Protein AF-A0AAV0V2X1-F1 (afdb_monomer_lite)

Foldseek 3Di:
DDDDDDPDDPPVPVVVVVVVLVVLLVQLVVVCPDPVNVVLVVLLVPFPDPVLSSVLSSLVSQLVPDPALVSLVVSLVVLVVVLVVVPDCVVGVSSNVSSVVSNVSSVVSSVVRVVD

Radius of gyration: 17.86 Å; chains: 1; bounding box: 63×34×51 Å

pLDDT: mean 88.3, std 16.23, range [37.47, 98.25]

Structure (mmCIF, N/CA/C/O backbone):
data_AF-A0AAV0V2X1-F1
#
_entry.id   AF-A0AAV0V2X1-F1
#
loop_
_atom_site.group_PDB
_atom_site.id
_atom_site.type_symbol
_atom_site.label_atom_id
_atom_site.label_alt_id
_atom_site.label_comp_id
_atom_site.label_asym_id
_atom_site.label_entity_id
_atom_site.label_seq_id
_atom_site.pdbx_PDB_ins_code
_atom_site.Cartn_x
_atom_site.Cartn_y
_atom_site.Cartn_z
_atom_site.occupancy
_atom_site.B_iso_or_equiv
_atom_site.auth_seq_id
_atom_site.auth_comp_id
_atom_site.auth_asym_id
_atom_site.auth_atom_id
_atom_site.pdbx_PDB_model_num
ATOM 1 N N . MET A 1 1 ? 45.960 18.390 33.162 1.00 42.28 1 MET A N 1
ATOM 2 C CA . MET A 1 1 ? 45.823 17.935 31.763 1.00 42.28 1 MET A CA 1
ATOM 3 C C . MET A 1 1 ? 44.358 17.595 31.558 1.00 42.28 1 MET A C 1
ATOM 5 O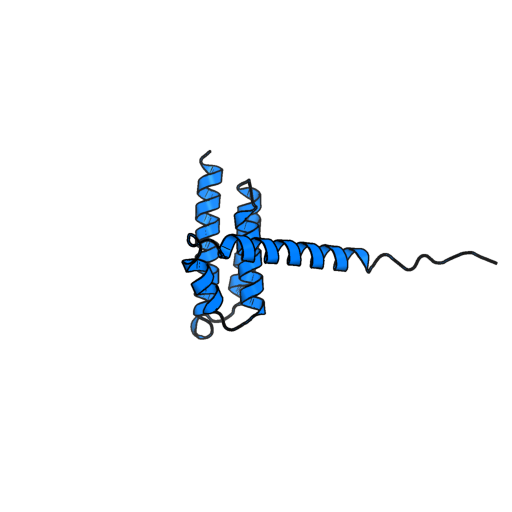 O . MET A 1 1 ? 43.817 16.851 32.364 1.00 42.28 1 MET A O 1
ATOM 9 N N . GLN A 1 2 ? 43.700 18.299 30.637 1.00 37.47 2 GLN A N 1
ATOM 10 C CA . GLN A 1 2 ? 42.242 18.359 30.506 1.00 37.47 2 GLN A CA 1
ATOM 11 C C . GLN A 1 2 ? 41.653 17.041 29.990 1.00 37.47 2 GLN A C 1
ATOM 13 O O . GLN A 1 2 ? 42.194 16.419 29.079 1.00 37.47 2 GLN A O 1
ATOM 18 N N . ASN A 1 3 ? 40.543 16.651 30.616 1.00 41.44 3 ASN A N 1
ATOM 19 C CA . ASN A 1 3 ? 39.725 15.494 30.292 1.00 41.44 3 ASN A CA 1
ATOM 20 C C . ASN A 1 3 ? 38.844 15.761 29.063 1.00 41.44 3 ASN A C 1
ATOM 22 O O . ASN A 1 3 ? 38.170 16.783 28.998 1.00 41.44 3 ASN A O 1
ATOM 26 N N . GLN A 1 4 ? 38.841 14.763 28.178 1.00 47.56 4 GLN A N 1
ATOM 27 C CA . GLN A 1 4 ? 37.723 14.240 27.383 1.00 47.56 4 GLN A CA 1
ATOM 28 C C . GLN A 1 4 ? 36.879 15.223 26.553 1.00 47.56 4 GLN A C 1
ATOM 30 O O . GLN A 1 4 ? 35.967 15.884 27.041 1.00 47.56 4 GLN A O 1
ATOM 35 N N . SER A 1 5 ? 37.101 15.175 25.239 1.00 53.03 5 SER A N 1
ATOM 36 C CA . SER A 1 5 ? 36.111 15.539 24.222 1.00 53.03 5 SER A CA 1
ATOM 37 C C . SER A 1 5 ? 34.972 14.507 24.194 1.00 53.03 5 SER A C 1
ATOM 39 O O . SER A 1 5 ? 35.273 13.315 24.097 1.00 53.03 5 SER A O 1
ATOM 41 N N . PRO A 1 6 ? 33.686 14.899 24.165 1.00 51.16 6 PRO A N 1
ATOM 42 C CA . PRO A 1 6 ? 32.622 14.010 23.732 1.00 51.16 6 PRO A CA 1
ATOM 43 C C . PRO A 1 6 ? 32.415 14.200 22.224 1.00 51.16 6 PRO A C 1
ATOM 45 O O . PRO A 1 6 ? 31.682 15.076 21.775 1.00 51.16 6 PRO A O 1
ATOM 48 N N . LEU A 1 7 ? 33.086 13.378 21.423 1.00 54.28 7 LEU A N 1
ATOM 49 C CA . LEU A 1 7 ? 32.638 13.070 20.066 1.00 54.28 7 LEU A CA 1
ATOM 50 C C . LEU A 1 7 ? 31.806 11.801 20.197 1.00 54.28 7 LEU A C 1
ATOM 52 O O . LEU A 1 7 ? 32.397 10.738 20.295 1.00 54.28 7 LEU A O 1
ATOM 56 N N . ASN A 1 8 ? 30.479 11.923 20.310 1.00 50.81 8 ASN A N 1
ATOM 57 C CA . ASN A 1 8 ? 29.518 10.876 19.936 1.00 50.81 8 ASN A CA 1
ATOM 58 C C . ASN A 1 8 ? 28.080 11.380 20.102 1.00 50.81 8 ASN A C 1
ATOM 60 O O . ASN A 1 8 ? 27.471 11.270 21.162 1.00 50.81 8 ASN A O 1
ATOM 64 N N . SER A 1 9 ? 27.513 11.937 19.032 1.00 47.53 9 SER A N 1
ATOM 65 C CA . SER A 1 9 ? 26.061 12.172 18.930 1.00 47.53 9 SER A CA 1
ATOM 66 C C . SER A 1 9 ? 25.546 12.034 17.492 1.00 47.53 9 SER A C 1
ATOM 68 O O . SER A 1 9 ? 24.581 12.687 17.118 1.00 47.53 9 SER A O 1
ATOM 70 N N . ARG A 1 10 ? 26.199 11.206 16.660 1.00 48.88 10 ARG A N 1
ATOM 71 C CA . ARG A 1 10 ? 25.782 10.978 15.261 1.00 48.88 10 ARG A CA 1
ATOM 72 C C . ARG A 1 10 ? 25.409 9.534 14.920 1.00 48.88 10 ARG A C 1
ATOM 74 O O . ARG A 1 10 ? 24.712 9.325 13.939 1.00 48.88 10 ARG A O 1
ATOM 81 N N . GLU A 1 11 ? 25.783 8.561 15.746 1.00 46.88 11 GLU A N 1
ATOM 82 C CA . GLU A 1 11 ? 25.463 7.140 15.514 1.00 46.88 11 GLU A CA 1
ATOM 83 C C . GLU A 1 11 ? 24.096 6.722 16.086 1.00 46.88 11 GLU A C 1
ATOM 85 O O . GLU A 1 11 ? 23.556 5.684 15.714 1.00 46.88 11 GLU A O 1
ATOM 90 N N . SER A 1 12 ? 23.491 7.538 16.958 1.00 51.03 12 SER A N 1
ATOM 91 C CA . SER A 1 12 ? 22.242 7.164 17.635 1.00 51.03 12 SER A CA 1
ATOM 92 C C . SER A 1 12 ? 20.984 7.331 16.773 1.00 51.03 12 SER A C 1
ATOM 94 O O . SER A 1 12 ? 20.040 6.575 16.980 1.00 51.03 12 SER A O 1
ATOM 96 N N . CYS A 1 13 ? 20.946 8.285 15.832 1.00 50.19 13 CYS A N 1
ATOM 97 C CA . CYS A 1 13 ? 19.758 8.501 14.989 1.00 50.19 13 CYS A CA 1
ATOM 98 C C . CYS A 1 13 ? 19.661 7.464 13.866 1.00 50.19 13 CYS A C 1
ATOM 100 O O . CYS A 1 13 ? 18.621 6.836 13.716 1.00 50.19 13 CYS A O 1
ATOM 102 N N . ALA A 1 14 ? 20.769 7.196 13.168 1.00 56.62 14 ALA A N 1
ATOM 103 C CA . ALA A 1 14 ? 20.801 6.207 12.087 1.00 56.62 14 ALA A CA 1
ATOM 104 C C . ALA A 1 14 ? 20.493 4.779 12.582 1.00 56.62 14 ALA A C 1
ATOM 106 O O . ALA A 1 14 ? 19.923 3.970 11.860 1.00 56.62 14 ALA A O 1
ATOM 107 N N . SER A 1 15 ? 20.849 4.458 13.831 1.00 63.69 15 SER A N 1
ATOM 108 C CA . SER A 1 15 ? 20.504 3.174 14.455 1.00 63.69 15 SER A CA 1
ATOM 109 C C . SER A 1 15 ? 19.005 3.055 14.769 1.00 63.69 15 SER A C 1
ATOM 111 O O . SER A 1 15 ? 18.425 1.980 14.624 1.00 63.69 15 SER A O 1
ATOM 113 N N . ALA A 1 16 ? 18.360 4.157 15.166 1.00 70.12 16 ALA A N 1
ATOM 114 C CA . ALA A 1 16 ? 16.935 4.177 15.486 1.00 70.12 16 ALA A CA 1
ATOM 115 C C . ALA A 1 16 ? 16.052 4.120 14.229 1.00 70.12 16 ALA A C 1
ATOM 117 O O . ALA A 1 16 ? 15.092 3.355 14.208 1.00 70.12 16 ALA A O 1
ATOM 118 N N . GLU A 1 17 ? 16.410 4.867 13.180 1.00 70.31 17 GLU A N 1
ATOM 119 C CA . GLU A 1 17 ? 15.704 4.864 11.888 1.00 70.31 17 GLU A CA 1
ATOM 120 C C . GLU A 1 17 ? 15.744 3.472 11.246 1.00 70.31 17 GLU A C 1
ATOM 122 O O . GLU A 1 17 ? 14.696 2.883 10.993 1.00 70.31 17 GLU A O 1
ATOM 127 N N . ASN A 1 18 ? 16.934 2.871 11.133 1.00 79.00 18 ASN A N 1
ATOM 128 C CA . ASN A 1 18 ? 17.085 1.512 10.599 1.00 79.00 18 ASN A CA 1
ATOM 129 C C . ASN A 1 18 ? 16.282 0.471 11.396 1.00 79.00 18 ASN A C 1
ATOM 131 O O . ASN A 1 18 ? 15.755 -0.486 10.831 1.00 79.00 18 ASN A O 1
ATOM 135 N N . ARG A 1 19 ? 16.179 0.639 12.720 1.00 84.81 19 ARG A N 1
ATOM 136 C CA . ARG A 1 19 ? 15.389 -0.264 13.562 1.00 84.81 19 ARG A CA 1
ATOM 137 C C . ARG A 1 19 ? 13.895 -0.135 13.282 1.00 84.81 19 ARG A C 1
ATOM 139 O O . ARG A 1 19 ? 13.213 -1.150 13.192 1.00 84.81 19 ARG A O 1
ATOM 146 N N . GLN A 1 20 ? 13.398 1.090 13.139 1.00 88.12 20 GLN A N 1
ATOM 147 C CA . GLN A 1 20 ? 11.993 1.340 12.838 1.00 88.12 20 GLN A CA 1
ATOM 148 C C . GLN A 1 20 ? 11.606 0.799 11.455 1.00 88.12 20 GLN A C 1
ATOM 150 O O . GLN A 1 20 ? 10.534 0.215 11.307 1.00 88.12 20 GLN A O 1
ATOM 155 N N . GLU A 1 21 ? 12.482 0.940 10.459 1.00 90.12 21 GLU A N 1
ATOM 156 C CA . GLU A 1 21 ? 12.277 0.364 9.126 1.00 90.12 21 GLU A CA 1
ATOM 157 C C . GLU A 1 21 ? 12.176 -1.165 9.174 1.00 90.12 21 GLU A C 1
ATOM 159 O O . GLU A 1 21 ? 11.228 -1.737 8.636 1.00 90.12 21 GLU A O 1
ATOM 164 N N . LEU A 1 22 ? 13.097 -1.826 9.884 1.00 92.50 22 LEU A N 1
ATOM 165 C CA . LEU A 1 22 ? 13.063 -3.276 10.108 1.00 92.50 22 LEU A CA 1
ATOM 166 C C . LEU A 1 22 ? 11.758 -3.725 10.776 1.00 92.50 22 LEU A C 1
ATOM 168 O O . LEU A 1 22 ? 11.127 -4.670 10.314 1.00 92.50 22 LEU A O 1
ATOM 172 N N . GLU A 1 23 ? 11.303 -3.015 11.810 1.00 94.50 23 GLU A N 1
ATOM 173 C CA . GLU A 1 23 ? 10.043 -3.331 12.494 1.00 94.50 23 GLU A CA 1
ATOM 174 C C . GLU A 1 23 ? 8.810 -3.179 11.586 1.00 94.50 23 GLU A C 1
ATOM 176 O O . GLU A 1 23 ? 7.826 -3.907 11.748 1.00 94.50 23 GLU A O 1
ATOM 181 N N . LEU A 1 24 ? 8.831 -2.232 10.644 1.00 95.06 24 LEU A N 1
ATOM 182 C CA . LEU A 1 24 ? 7.761 -2.071 9.657 1.00 95.06 24 LEU A CA 1
ATOM 183 C C . LEU A 1 24 ? 7.786 -3.191 8.616 1.00 95.06 24 LEU A C 1
ATOM 185 O O . LEU A 1 24 ? 6.727 -3.713 8.273 1.00 95.06 24 LEU A O 1
ATOM 189 N N . LEU A 1 25 ? 8.970 -3.583 8.143 1.00 96.88 25 LEU A N 1
ATOM 190 C CA . LEU A 1 25 ? 9.122 -4.684 7.193 1.00 96.88 25 LEU A CA 1
ATOM 191 C C . LEU A 1 25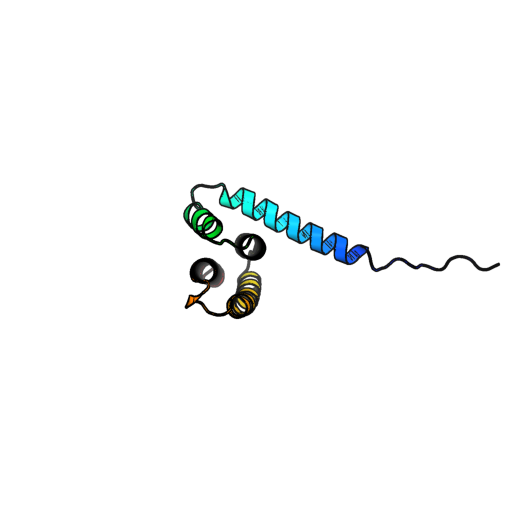 ? 8.703 -6.024 7.809 1.00 96.88 25 LEU A C 1
ATOM 193 O O . LEU A 1 25 ? 7.905 -6.736 7.204 1.00 96.88 25 LEU A O 1
ATOM 197 N N . ASP A 1 26 ? 9.144 -6.319 9.033 1.00 96.94 26 ASP A N 1
ATOM 198 C CA . ASP A 1 26 ? 8.765 -7.541 9.755 1.00 96.94 26 ASP A CA 1
ATOM 199 C C . ASP A 1 26 ? 7.248 -7.615 9.979 1.00 96.94 26 ASP A C 1
ATOM 201 O O . ASP A 1 26 ? 6.623 -8.672 9.827 1.00 96.94 26 ASP A O 1
ATOM 205 N N . LEU A 1 27 ? 6.624 -6.479 10.315 1.00 97.00 27 LEU A N 1
ATOM 206 C CA . LEU A 1 27 ? 5.174 -6.402 10.442 1.00 97.00 27 LEU A CA 1
ATOM 207 C C . LEU A 1 27 ? 4.480 -6.643 9.102 1.00 97.00 27 LEU A C 1
ATOM 209 O O . LEU A 1 27 ? 3.515 -7.407 9.054 1.00 97.00 27 LEU A O 1
ATOM 213 N N . ALA A 1 28 ? 4.945 -5.990 8.036 1.00 97.31 28 ALA A N 1
ATOM 214 C CA . ALA A 1 28 ? 4.383 -6.165 6.706 1.00 97.31 28 ALA A CA 1
ATOM 215 C C . ALA A 1 28 ? 4.441 -7.635 6.293 1.00 97.31 28 ALA A C 1
ATOM 217 O O . ALA A 1 28 ? 3.415 -8.187 5.915 1.00 97.31 28 ALA A O 1
ATOM 218 N N . ASP A 1 29 ? 5.593 -8.289 6.440 1.00 96.81 29 ASP A N 1
ATOM 219 C CA . ASP A 1 29 ? 5.772 -9.698 6.086 1.00 96.81 29 ASP A CA 1
ATOM 220 C C . ASP A 1 29 ? 4.863 -10.618 6.909 1.00 96.81 29 ASP A C 1
ATOM 222 O O . ASP A 1 29 ? 4.243 -11.533 6.364 1.00 96.81 29 ASP A O 1
ATOM 226 N N . THR A 1 30 ? 4.709 -10.334 8.204 1.00 97.06 30 THR A N 1
ATOM 227 C CA . THR A 1 30 ? 3.808 -11.092 9.083 1.00 97.06 30 THR A CA 1
ATOM 228 C C . THR A 1 30 ? 2.351 -10.974 8.639 1.00 97.06 30 THR A C 1
ATOM 230 O O . THR A 1 30 ? 1.636 -11.973 8.582 1.00 97.06 30 THR A O 1
ATOM 233 N N . VAL A 1 31 ? 1.890 -9.760 8.329 1.00 96.44 31 VAL A N 1
ATOM 234 C CA . VAL A 1 31 ? 0.491 -9.515 7.957 1.00 96.44 31 VAL A CA 1
ATOM 235 C C . VAL A 1 31 ? 0.212 -9.992 6.528 1.00 96.44 31 VAL A C 1
ATOM 237 O O . VAL A 1 31 ? -0.812 -10.625 6.291 1.00 96.44 31 VAL A O 1
ATOM 240 N N . LEU A 1 32 ? 1.128 -9.757 5.584 1.00 96.12 32 LEU A N 1
ATOM 241 C CA . LEU A 1 32 ? 1.001 -10.177 4.183 1.00 96.12 32 LEU A CA 1
ATOM 242 C C . LEU A 1 32 ? 1.004 -11.704 4.005 1.00 96.12 32 LEU A C 1
ATOM 244 O O . LEU A 1 32 ? 0.553 -12.188 2.968 1.00 96.12 32 LEU A O 1
ATOM 248 N N . ALA A 1 33 ? 1.476 -12.462 5.001 1.00 94.56 33 ALA A N 1
ATOM 249 C CA . ALA A 1 33 ? 1.381 -13.920 5.017 1.00 94.56 33 ALA A CA 1
ATOM 250 C C . ALA A 1 33 ? -0.063 -14.437 5.193 1.00 94.56 33 ALA A C 1
ATOM 252 O O . ALA A 1 33 ? -0.337 -15.604 4.902 1.00 94.56 33 ALA A O 1
ATOM 253 N N . ASP A 1 34 ? -0.997 -13.599 5.656 1.00 95.38 34 ASP A N 1
ATOM 254 C CA . ASP A 1 34 ? -2.416 -13.946 5.733 1.00 95.38 34 ASP A CA 1
ATOM 255 C C . ASP A 1 34 ? -3.056 -13.947 4.329 1.00 95.38 34 ASP A C 1
ATOM 257 O O . ASP A 1 34 ? -2.854 -13.044 3.513 1.00 95.38 34 ASP A O 1
ATOM 261 N N . ASN A 1 35 ? -3.890 -14.955 4.051 1.00 91.75 35 ASN A N 1
ATOM 262 C CA . ASN A 1 35 ? -4.601 -15.104 2.778 1.00 91.75 35 ASN A CA 1
ATOM 263 C C . ASN A 1 35 ? -5.461 -13.886 2.400 1.00 91.75 35 ASN A C 1
ATOM 265 O O . ASN A 1 35 ? -5.674 -13.654 1.207 1.00 91.75 35 ASN A O 1
ATOM 269 N N . ASN A 1 36 ? -5.928 -13.103 3.375 1.00 94.12 36 ASN A N 1
ATOM 270 C CA . ASN A 1 36 ? -6.675 -11.865 3.144 1.00 94.12 36 ASN A CA 1
ATOM 271 C C . ASN A 1 36 ? -5.868 -10.832 2.338 1.00 94.12 36 ASN A C 1
ATOM 273 O O . ASN A 1 36 ? -6.444 -10.027 1.605 1.00 94.12 36 ASN A O 1
ATOM 277 N N . TRP A 1 37 ? -4.537 -10.897 2.413 1.00 96.00 37 TRP A N 1
ATOM 278 C CA . TRP A 1 37 ? -3.620 -9.976 1.742 1.00 96.00 37 TRP A CA 1
ATOM 279 C C . TRP A 1 37 ? -2.910 -10.590 0.538 1.00 96.00 37 TRP A C 1
ATOM 281 O O . TRP A 1 37 ? -2.034 -9.960 -0.055 1.00 96.00 37 TRP A O 1
ATOM 291 N N . ARG A 1 38 ? -3.323 -11.789 0.106 1.00 95.00 38 ARG A N 1
ATOM 292 C CA . ARG A 1 38 ? -2.716 -12.488 -1.035 1.00 95.00 38 ARG A CA 1
ATOM 293 C C . ARG A 1 38 ? -2.701 -11.648 -2.315 1.00 95.00 38 ARG A C 1
ATOM 295 O O . ARG A 1 38 ? -1.771 -11.759 -3.108 1.00 95.00 38 ARG A O 1
ATOM 302 N N . TRP A 1 39 ? -3.719 -10.816 -2.530 1.00 96.19 39 TRP A N 1
ATOM 303 C CA . TRP A 1 39 ? -3.780 -9.921 -3.687 1.00 96.19 39 TRP A CA 1
ATOM 304 C C . TRP A 1 39 ? -2.684 -8.844 -3.639 1.00 96.19 39 TRP A C 1
ATOM 306 O O . TRP A 1 39 ? -2.070 -8.560 -4.663 1.00 96.19 39 TRP A O 1
ATOM 316 N N . LEU A 1 40 ? -2.392 -8.289 -2.458 1.00 97.19 40 LEU A N 1
ATOM 317 C CA . LEU A 1 40 ? -1.358 -7.271 -2.276 1.00 97.19 40 LEU A CA 1
ATOM 318 C C . LEU A 1 40 ? 0.036 -7.896 -2.340 1.00 97.19 40 LEU A C 1
ATOM 320 O O . LEU A 1 40 ? 0.924 -7.345 -2.986 1.00 97.19 40 LEU A O 1
ATOM 324 N N . HIS A 1 41 ? 0.201 -9.085 -1.754 1.00 95.25 41 HIS A N 1
ATOM 325 C CA . HIS A 1 41 ? 1.415 -9.884 -1.912 1.00 95.25 41 HIS A CA 1
ATOM 326 C C . HIS A 1 41 ? 1.715 -10.144 -3.394 1.00 95.25 41 HIS A C 1
ATOM 328 O O . HIS A 1 41 ? 2.839 -9.950 -3.845 1.00 95.25 41 HIS A O 1
ATOM 334 N N . HIS A 1 42 ? 0.698 -10.506 -4.182 1.00 96.12 42 HIS A N 1
ATOM 335 C CA . HIS A 1 42 ? 0.869 -10.710 -5.617 1.00 96.12 42 HIS A CA 1
ATOM 336 C C . HIS A 1 42 ? 1.323 -9.437 -6.349 1.00 96.12 42 HIS A C 1
ATOM 338 O O . HIS A 1 42 ? 2.181 -9.522 -7.220 1.00 96.12 42 HIS A O 1
ATOM 344 N N . LEU A 1 43 ? 0.790 -8.260 -5.999 1.00 97.25 43 LEU A N 1
ATOM 345 C CA . LEU A 1 43 ? 1.239 -6.992 -6.591 1.00 97.25 43 LEU A CA 1
ATOM 346 C C . LEU A 1 43 ? 2.699 -6.680 -6.247 1.00 97.25 43 LEU A C 1
ATOM 348 O O . LEU A 1 43 ? 3.447 -6.251 -7.122 1.00 97.25 43 LEU A O 1
ATOM 352 N N . LEU A 1 44 ? 3.112 -6.933 -5.002 1.00 96.81 44 LEU A N 1
ATOM 353 C CA . LEU A 1 44 ? 4.504 -6.778 -4.575 1.00 96.81 44 LEU A CA 1
ATOM 354 C C . LEU A 1 44 ? 5.443 -7.702 -5.365 1.00 96.81 44 LEU A C 1
ATOM 356 O O . LEU A 1 44 ? 6.477 -7.240 -5.838 1.00 96.81 44 LEU A O 1
ATOM 360 N N . ASP A 1 45 ? 5.056 -8.960 -5.592 1.00 95.69 45 ASP A N 1
ATOM 361 C CA . ASP A 1 45 ? 5.858 -9.927 -6.359 1.00 95.69 45 ASP A CA 1
ATOM 362 C C . ASP A 1 45 ? 6.047 -9.533 -7.837 1.00 95.69 45 ASP A C 1
ATOM 364 O O . ASP A 1 45 ? 7.009 -9.956 -8.479 1.00 95.69 45 ASP A O 1
ATOM 368 N N . LEU A 1 46 ? 5.129 -8.741 -8.405 1.00 95.94 46 LEU A N 1
ATOM 369 C CA . LEU A 1 46 ? 5.202 -8.281 -9.798 1.00 95.94 46 LEU A CA 1
ATOM 370 C C . LEU A 1 46 ? 6.145 -7.085 -9.997 1.00 95.94 46 LEU A C 1
ATOM 372 O O . LEU A 1 46 ? 6.562 -6.807 -11.128 1.00 95.94 46 LEU A O 1
ATOM 376 N N . VAL A 1 47 ? 6.468 -6.361 -8.926 1.00 95.12 47 VAL A N 1
ATOM 377 C CA . VAL A 1 47 ? 7.426 -5.254 -8.962 1.00 95.12 47 VAL A CA 1
ATOM 378 C C . VAL A 1 47 ? 8.838 -5.824 -9.041 1.00 95.12 47 VAL A C 1
ATOM 380 O O . VAL A 1 47 ? 9.201 -6.678 -8.248 1.00 95.12 47 VAL A O 1
ATOM 383 N N . HIS A 1 48 ? 9.657 -5.359 -9.985 1.00 86.00 48 HIS A N 1
ATOM 384 C CA . HIS A 1 48 ? 11.016 -5.894 -10.165 1.00 86.00 48 HIS A CA 1
ATOM 385 C C . HIS A 1 48 ? 12.049 -5.242 -9.236 1.00 86.00 48 HIS A C 1
ATOM 387 O O . HIS A 1 48 ? 13.064 -5.855 -8.909 1.00 86.00 48 HIS A O 1
ATOM 393 N N . ASP A 1 49 ? 11.814 -3.994 -8.835 1.00 91.56 49 ASP A N 1
ATOM 394 C CA . ASP A 1 49 ? 12.731 -3.240 -7.988 1.00 91.56 49 ASP A CA 1
ATOM 395 C C . ASP A 1 49 ? 12.516 -3.555 -6.501 1.00 91.56 49 ASP A C 1
ATOM 397 O O . ASP A 1 49 ? 11.463 -3.260 -5.932 1.00 91.56 49 ASP A O 1
ATOM 401 N N . ILE A 1 50 ? 13.550 -4.106 -5.862 1.00 93.88 50 ILE A N 1
ATOM 402 C CA . ILE A 1 50 ? 13.536 -4.475 -4.440 1.00 93.88 50 ILE A CA 1
ATOM 403 C C . ILE A 1 50 ? 13.280 -3.248 -3.560 1.00 93.88 50 ILE A C 1
ATOM 405 O O . ILE A 1 50 ? 12.536 -3.349 -2.585 1.00 93.88 50 ILE A O 1
ATOM 409 N N . ALA A 1 51 ? 13.846 -2.087 -3.905 1.00 94.06 51 ALA A N 1
ATOM 410 C CA . ALA A 1 51 ? 13.643 -0.874 -3.116 1.00 94.06 51 ALA A CA 1
ATOM 411 C C . ALA A 1 51 ? 12.171 -0.436 -3.159 1.00 94.06 51 ALA A C 1
ATOM 413 O O . ALA A 1 51 ? 11.573 -0.141 -2.125 1.00 94.06 51 ALA A O 1
ATOM 414 N N . THR A 1 52 ? 11.550 -0.479 -4.340 1.00 95.06 52 THR A N 1
ATOM 415 C CA . THR A 1 52 ? 10.114 -0.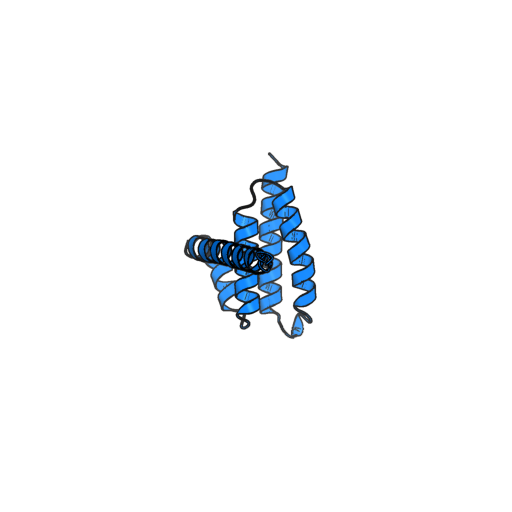222 -4.510 1.00 95.06 52 THR A CA 1
ATOM 416 C C . THR A 1 52 ? 9.260 -1.245 -3.749 1.00 95.06 52 THR A C 1
ATOM 418 O O . THR A 1 52 ? 8.302 -0.849 -3.085 1.00 95.06 52 THR A O 1
ATOM 421 N N . GLN A 1 53 ? 9.607 -2.538 -3.777 1.00 96.62 53 GLN A N 1
ATOM 422 C CA . GLN A 1 53 ? 8.896 -3.562 -2.996 1.00 96.62 53 GLN A CA 1
ATOM 423 C C . GLN A 1 53 ? 8.955 -3.277 -1.490 1.00 96.62 53 GLN A C 1
ATOM 425 O O . GLN A 1 53 ? 7.924 -3.288 -0.816 1.00 96.62 53 GLN A O 1
ATOM 430 N N . GLN A 1 54 ? 10.149 -3.004 -0.956 1.00 96.75 54 GLN A N 1
ATOM 431 C CA . GLN A 1 54 ? 10.343 -2.690 0.462 1.00 96.75 54 GLN A CA 1
ATOM 432 C C . GLN A 1 54 ? 9.567 -1.436 0.862 1.00 96.75 54 GLN A C 1
ATOM 434 O O . GLN A 1 54 ? 8.871 -1.438 1.875 1.00 96.75 54 GLN A O 1
ATOM 439 N N . ARG A 1 55 ? 9.597 -0.397 0.025 1.00 96.50 55 ARG A N 1
ATOM 440 C CA . ARG A 1 55 ? 8.854 0.837 0.279 1.00 96.50 55 ARG A CA 1
ATOM 441 C C . ARG A 1 55 ? 7.341 0.614 0.269 1.00 96.50 55 ARG A C 1
ATOM 443 O O . ARG A 1 55 ? 6.648 1.104 1.156 1.00 96.50 55 ARG A O 1
ATOM 450 N N . GLY A 1 56 ? 6.836 -0.207 -0.653 1.00 97.25 56 GLY A N 1
ATOM 451 C CA . GLY A 1 56 ? 5.437 -0.637 -0.662 1.00 97.25 56 GLY A CA 1
ATOM 452 C C . GLY A 1 56 ? 5.033 -1.391 0.611 1.00 97.25 56 GLY A C 1
ATOM 453 O O . GLY A 1 56 ? 3.981 -1.108 1.185 1.00 97.25 56 GLY A O 1
ATOM 454 N N . LYS A 1 57 ? 5.888 -2.300 1.102 1.00 98.12 57 LYS A N 1
ATOM 455 C CA . LYS A 1 57 ? 5.683 -3.002 2.383 1.00 98.12 57 LYS A CA 1
ATOM 456 C C . LYS A 1 57 ? 5.652 -2.041 3.570 1.00 98.12 57 LYS A C 1
ATOM 458 O O . LYS A 1 57 ? 4.776 -2.159 4.423 1.00 98.12 57 LYS A O 1
ATOM 463 N N . MET A 1 58 ? 6.562 -1.070 3.609 1.00 98.00 58 MET A N 1
ATOM 464 C CA . MET A 1 58 ? 6.590 -0.058 4.667 1.00 98.00 58 MET A CA 1
ATOM 465 C C . MET A 1 58 ? 5.314 0.785 4.671 1.00 98.00 58 MET A C 1
ATOM 467 O O . MET A 1 58 ? 4.702 0.938 5.725 1.00 98.00 58 MET A O 1
ATOM 471 N N . TYR A 1 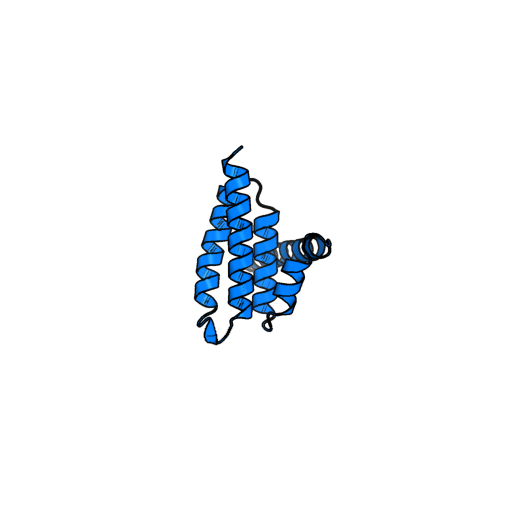59 ? 4.855 1.258 3.507 1.00 98.00 59 TYR A N 1
ATOM 472 C CA . TYR A 1 59 ? 3.590 1.992 3.417 1.00 98.00 59 TYR A CA 1
ATOM 473 C C . TYR A 1 59 ? 2.401 1.145 3.854 1.00 98.00 59 TYR A C 1
ATOM 475 O O . TYR A 1 59 ? 1.571 1.614 4.630 1.00 98.00 59 TYR A O 1
ATOM 483 N N . PHE A 1 60 ? 2.345 -0.121 3.439 1.00 98.25 60 PHE A N 1
ATOM 484 C CA . PHE A 1 60 ? 1.333 -1.046 3.933 1.00 98.25 60 PHE A CA 1
ATOM 485 C C . PHE A 1 60 ? 1.362 -1.176 5.463 1.00 98.25 60 PHE A C 1
ATOM 487 O O . PHE A 1 60 ? 0.316 -1.068 6.098 1.00 98.25 60 PHE A O 1
ATOM 494 N N . ALA A 1 61 ? 2.537 -1.353 6.071 1.00 98.00 61 ALA A N 1
ATOM 495 C CA . ALA A 1 61 ? 2.678 -1.452 7.522 1.00 98.00 61 ALA A CA 1
ATOM 496 C C . ALA A 1 61 ? 2.265 -0.163 8.249 1.00 98.00 61 ALA A C 1
ATOM 498 O O . ALA A 1 61 ? 1.586 -0.241 9.277 1.00 98.00 61 ALA A O 1
ATOM 499 N N . CYS A 1 62 ? 2.624 1.008 7.715 1.00 97.50 62 CYS A N 1
ATOM 500 C CA . CYS A 1 62 ? 2.180 2.303 8.232 1.00 97.50 62 CYS A CA 1
ATOM 501 C C . CYS A 1 62 ? 0.653 2.406 8.185 1.00 97.50 62 CYS A C 1
ATOM 503 O O . CYS A 1 62 ? 0.019 2.608 9.222 1.00 97.50 62 CYS A O 1
ATOM 505 N N . LEU A 1 63 ? 0.050 2.154 7.017 1.00 97.56 63 LEU A N 1
ATOM 506 C CA . LEU A 1 63 ? -1.401 2.142 6.852 1.00 97.56 63 LEU A CA 1
ATOM 507 C C . LEU A 1 63 ? -2.058 1.145 7.803 1.00 97.56 63 LEU A C 1
ATOM 509 O O . LEU A 1 63 ?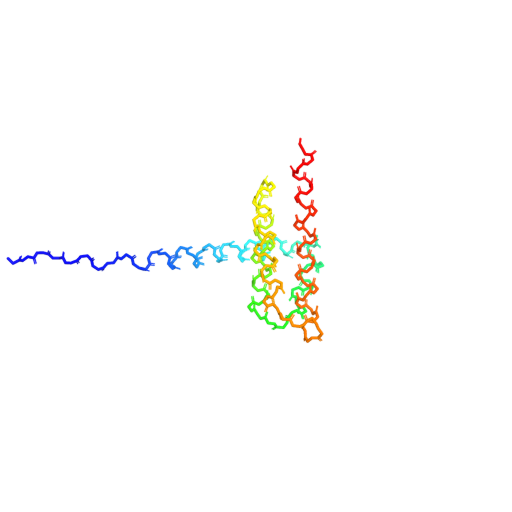 -3.041 1.492 8.443 1.00 97.56 63 LEU A O 1
ATOM 513 N N . PHE A 1 64 ? -1.519 -0.064 7.952 1.00 96.19 64 PHE A N 1
ATOM 514 C CA . PHE A 1 64 ? -2.058 -1.101 8.829 1.00 96.19 64 PHE A CA 1
ATOM 515 C C . PHE A 1 64 ? -2.013 -0.695 10.311 1.00 96.19 64 PHE A C 1
ATOM 517 O O . PHE A 1 64 ? -3.014 -0.856 11.011 1.00 96.19 64 PHE A O 1
ATOM 524 N N . LYS A 1 65 ? -0.902 -0.107 10.778 1.00 95.81 65 LYS A N 1
ATOM 525 C CA . LYS A 1 65 ? -0.714 0.320 12.177 1.00 95.81 65 LYS A CA 1
ATOM 526 C C . LYS A 1 65 ? -1.509 1.558 12.572 1.00 95.81 65 LYS A C 1
ATOM 528 O O . LYS A 1 65 ? -1.855 1.668 13.747 1.00 95.81 65 LYS A O 1
ATOM 533 N N . SER A 1 66 ? -1.770 2.478 11.644 1.00 96.31 66 SER A N 1
ATOM 534 C CA . SER A 1 66 ? -2.450 3.741 11.954 1.00 96.31 66 SER A CA 1
ATOM 535 C C . SER A 1 66 ? -3.811 3.505 12.616 1.00 96.31 66 SER A C 1
ATOM 537 O O . SER A 1 66 ? -4.607 2.695 12.137 1.00 96.31 66 SER A O 1
ATOM 539 N N . GLN A 1 67 ? -4.070 4.195 13.727 1.00 94.94 67 GLN A N 1
ATOM 540 C CA . GLN A 1 67 ? -5.305 4.055 14.518 1.00 94.94 67 GLN A CA 1
ATOM 541 C C . GLN A 1 67 ? -6.255 5.245 14.363 1.00 94.94 67 GLN A C 1
ATOM 543 O O . GLN A 1 67 ? -7.398 5.173 14.802 1.00 94.94 67 GLN A O 1
ATOM 548 N N . ASP A 1 68 ? -5.796 6.320 13.730 1.00 94.75 68 ASP A N 1
ATOM 549 C CA . ASP A 1 68 ? -6.566 7.529 13.479 1.00 94.75 68 ASP A CA 1
ATOM 550 C C . ASP A 1 68 ? -6.409 7.984 12.022 1.00 94.75 68 ASP A C 1
ATOM 552 O O . ASP A 1 68 ? -5.509 7.545 11.294 1.00 94.75 68 ASP A O 1
ATOM 556 N N . ALA A 1 69 ? -7.332 8.841 11.586 1.00 94.19 69 ALA A N 1
ATOM 557 C CA . ALA A 1 69 ? -7.346 9.364 10.226 1.00 94.19 69 ALA A CA 1
ATOM 558 C C . ALA A 1 69 ? -6.102 10.214 9.921 1.00 94.19 69 ALA A C 1
ATOM 560 O O . ALA A 1 69 ? -5.578 10.138 8.815 1.00 94.19 69 ALA A O 1
ATOM 561 N N . ALA A 1 70 ? -5.574 10.947 10.906 1.00 94.88 70 ALA A N 1
ATOM 562 C CA . ALA A 1 70 ? -4.412 11.814 10.723 1.00 94.88 70 ALA A CA 1
ATOM 563 C C . ALA A 1 70 ? -3.144 11.020 10.354 1.00 94.88 70 ALA A C 1
ATOM 565 O O . ALA A 1 70 ? -2.403 11.411 9.454 1.00 94.88 70 ALA A O 1
ATOM 566 N N . GLY A 1 71 ? -2.906 9.874 10.997 1.00 95.44 71 GLY A N 1
ATOM 567 C CA . GLY A 1 71 ? -1.793 8.982 10.674 1.00 95.44 71 GLY A CA 1
ATOM 568 C C . GLY A 1 71 ? -1.935 8.329 9.297 1.00 95.44 71 GLY A C 1
ATOM 569 O O . GLY A 1 71 ? -0.943 8.120 8.593 1.00 95.44 71 GLY A O 1
ATOM 570 N N . VAL A 1 72 ? -3.168 8.035 8.875 1.00 97.12 72 VAL A N 1
ATOM 571 C CA . VAL A 1 72 ? -3.443 7.547 7.516 1.00 97.12 72 VAL A CA 1
ATOM 572 C C . VAL A 1 72 ? -3.207 8.650 6.479 1.00 97.12 72 VAL A C 1
ATOM 574 O O . VAL A 1 72 ? -2.519 8.406 5.493 1.00 97.12 72 VAL A O 1
ATOM 577 N N . GLU A 1 73 ? -3.703 9.866 6.711 1.00 96.44 73 GLU A N 1
ATOM 578 C CA . GLU A 1 73 ? -3.516 11.030 5.830 1.00 96.44 73 GLU A CA 1
ATOM 579 C C . GLU A 1 73 ? -2.041 11.412 5.663 1.00 96.44 73 GLU A C 1
ATOM 581 O O . GLU A 1 73 ? -1.602 11.710 4.549 1.00 96.44 73 GLU A O 1
ATOM 586 N N . LEU A 1 74 ? -1.255 11.343 6.742 1.00 97.00 74 LEU A N 1
ATOM 587 C CA . LEU A 1 74 ? 0.194 11.531 6.677 1.00 97.00 74 LEU A CA 1
ATOM 588 C C . LEU A 1 74 ? 0.836 10.503 5.736 1.00 97.00 74 LEU A C 1
ATOM 590 O O . LEU A 1 74 ? 1.587 10.871 4.836 1.00 97.00 74 LEU A O 1
ATOM 594 N N . THR A 1 75 ? 0.479 9.226 5.896 1.00 97.62 75 THR A N 1
ATOM 595 C CA . THR A 1 75 ? 1.004 8.143 5.051 1.00 97.62 75 THR A CA 1
ATOM 596 C C . THR A 1 75 ? 0.603 8.337 3.584 1.00 97.62 75 THR A C 1
ATOM 598 O O . THR A 1 75 ? 1.434 8.190 2.693 1.00 97.62 75 THR A O 1
ATOM 601 N N . LEU A 1 76 ? -0.650 8.723 3.313 1.00 97.75 76 LEU A N 1
ATOM 602 C CA . LEU A 1 76 ? -1.127 9.011 1.955 1.00 97.75 76 LEU A CA 1
ATOM 603 C C . LEU A 1 76 ? -0.366 10.180 1.313 1.00 97.75 76 LEU A C 1
ATOM 605 O O . LEU A 1 76 ? 0.010 10.090 0.147 1.00 97.75 76 LEU A O 1
ATOM 609 N N . SER A 1 77 ? -0.075 11.233 2.079 1.00 97.06 77 SER A N 1
ATOM 610 C CA . SER A 1 77 ? 0.694 12.391 1.599 1.00 97.06 77 SER A CA 1
ATOM 611 C C . SER A 1 77 ? 2.125 12.002 1.197 1.00 97.06 77 SER A C 1
ATOM 613 O O . SER A 1 77 ? 2.648 12.440 0.170 1.00 97.06 77 SER A O 1
ATOM 615 N N . GLU A 1 78 ? 2.767 11.129 1.975 1.00 96.94 78 GLU A N 1
ATOM 616 C CA . GLU A 1 78 ? 4.078 10.575 1.624 1.00 96.94 78 GLU A CA 1
ATOM 617 C C . GLU A 1 78 ? 4.006 9.691 0.371 1.00 96.94 78 GLU A C 1
ATOM 619 O O . GLU A 1 78 ? 4.893 9.746 -0.484 1.00 96.94 78 GLU A O 1
ATOM 624 N N . MET A 1 79 ? 2.936 8.909 0.225 1.00 97.00 79 MET A N 1
ATOM 625 C CA . MET A 1 79 ? 2.722 8.061 -0.947 1.00 97.00 79 MET A CA 1
ATOM 626 C C . MET A 1 79 ? 2.483 8.857 -2.232 1.00 97.00 79 MET A C 1
ATOM 628 O O . MET A 1 79 ? 2.899 8.399 -3.293 1.00 97.00 79 MET A O 1
ATOM 632 N N . GLU A 1 80 ? 1.860 10.037 -2.171 1.00 95.38 80 GLU A N 1
ATOM 633 C CA . GLU A 1 80 ? 1.734 10.926 -3.337 1.00 95.38 80 GLU A CA 1
ATOM 634 C C . GLU A 1 80 ? 3.105 11.376 -3.843 1.00 95.38 80 GLU A C 1
ATOM 636 O O . GLU A 1 80 ? 3.355 11.375 -5.051 1.00 95.38 80 GLU A O 1
ATOM 641 N N . THR A 1 81 ? 4.010 11.701 -2.916 1.00 94.94 81 THR A N 1
ATOM 642 C CA . THR A 1 81 ? 5.396 12.050 -3.246 1.00 94.94 81 THR A CA 1
ATOM 643 C C . THR A 1 81 ? 6.104 10.849 -3.872 1.00 94.94 81 THR A C 1
ATOM 645 O O . THR A 1 81 ? 6.670 10.959 -4.958 1.00 94.94 81 THR A O 1
ATOM 648 N N . TRP A 1 82 ? 5.993 9.670 -3.255 1.00 94.94 82 TRP A N 1
ATOM 649 C CA . TRP A 1 82 ? 6.579 8.441 -3.792 1.00 94.94 82 TRP A CA 1
ATOM 650 C C . TRP A 1 82 ? 6.026 8.068 -5.175 1.00 94.94 82 TRP A C 1
ATOM 652 O O . TRP A 1 82 ? 6.792 7.690 -6.057 1.00 94.94 82 TRP A O 1
ATOM 662 N N . HIS A 1 83 ? 4.723 8.228 -5.413 1.00 93.69 83 HIS A N 1
ATOM 663 C CA . HIS A 1 83 ? 4.108 7.965 -6.715 1.00 93.69 83 HIS A CA 1
ATOM 664 C C . HIS A 1 83 ? 4.692 8.859 -7.820 1.00 93.69 83 HIS A C 1
ATOM 666 O O . HIS A 1 83 ? 4.873 8.400 -8.946 1.00 93.69 83 HIS A O 1
ATOM 672 N N . GLN A 1 84 ? 5.029 10.115 -7.511 1.00 92.69 84 GLN A N 1
ATOM 673 C CA . GLN A 1 84 ? 5.709 11.010 -8.454 1.00 92.69 84 GLN A CA 1
ATOM 674 C C . GLN A 1 84 ? 7.160 10.574 -8.722 1.00 92.69 84 GLN A C 1
ATOM 676 O O . GLN A 1 84 ? 7.635 10.692 -9.852 1.00 92.69 84 GLN A O 1
ATOM 681 N N . GLU A 1 85 ? 7.854 10.028 -7.717 1.00 94.06 85 GLU A N 1
ATOM 682 C CA . GLU A 1 85 ? 9.225 9.506 -7.843 1.00 94.06 85 GLU A CA 1
ATOM 683 C C . GLU A 1 85 ? 9.319 8.247 -8.723 1.00 94.06 85 GLU A C 1
ATOM 685 O O . GLU A 1 85 ? 10.391 7.955 -9.259 1.00 94.06 85 GLU A O 1
ATOM 690 N N . LEU A 1 86 ? 8.220 7.501 -8.903 1.00 92.50 86 LEU A N 1
ATOM 691 C CA . LEU A 1 86 ? 8.207 6.295 -9.741 1.00 92.50 86 LEU A CA 1
ATOM 692 C C . LEU A 1 86 ? 8.495 6.592 -11.220 1.00 92.50 86 LEU A C 1
ATOM 694 O O . LEU A 1 86 ? 9.072 5.736 -11.897 1.00 92.50 86 LEU A O 1
ATOM 698 N N . GLY A 1 87 ? 8.186 7.804 -11.688 1.00 90.94 87 GLY A N 1
ATOM 699 C CA . GLY A 1 87 ? 8.463 8.260 -13.048 1.00 90.94 87 GLY A CA 1
ATOM 700 C C . GLY A 1 87 ? 7.323 7.975 -14.026 1.00 90.94 87 GLY A C 1
ATOM 701 O O . GLY A 1 87 ? 6.155 8.188 -13.712 1.00 90.94 87 GLY A O 1
ATOM 702 N N . ASP A 1 88 ? 7.674 7.574 -15.251 1.00 92.56 88 ASP A N 1
ATOM 703 C CA . ASP A 1 88 ? 6.691 7.307 -16.304 1.00 92.56 88 ASP A CA 1
ATOM 704 C C . ASP A 1 88 ? 6.018 5.943 -16.111 1.00 92.56 88 ASP A C 1
ATOM 706 O O . ASP A 1 88 ? 6.656 4.886 -16.160 1.00 92.56 88 ASP A O 1
ATOM 710 N N . GLU A 1 89 ? 4.697 5.980 -15.983 1.00 93.62 89 GLU A N 1
ATOM 711 C CA . GLU A 1 89 ? 3.845 4.808 -15.848 1.00 93.62 89 GLU A CA 1
ATOM 712 C C . GLU A 1 89 ? 3.978 3.838 -17.020 1.00 93.62 89 GLU A C 1
ATOM 714 O O . GLU A 1 89 ? 3.915 2.624 -16.819 1.00 93.62 89 GLU A O 1
ATOM 719 N N . SER A 1 90 ? 4.215 4.342 -18.235 1.00 93.62 90 SER A N 1
ATOM 720 C CA . SER A 1 90 ? 4.366 3.474 -19.405 1.00 93.62 90 SER A CA 1
ATOM 721 C C . SER A 1 90 ? 5.583 2.543 -19.293 1.00 93.62 90 SER A C 1
ATOM 723 O O . SER A 1 90 ? 5.565 1.427 -19.816 1.00 93.62 90 SER A O 1
ATOM 725 N N . ALA A 1 91 ? 6.615 2.977 -18.561 1.00 93.06 91 ALA A N 1
ATOM 726 C CA . ALA A 1 91 ? 7.839 2.222 -18.326 1.00 93.06 91 ALA A CA 1
ATOM 727 C C . ALA A 1 91 ? 7.755 1.314 -17.088 1.00 93.06 91 ALA A C 1
ATOM 729 O O . ALA A 1 91 ? 8.435 0.287 -17.041 1.00 93.06 91 ALA A O 1
ATOM 730 N N . ARG A 1 92 ? 6.944 1.683 -16.087 1.00 93.31 92 ARG A N 1
ATOM 731 C CA . ARG A 1 92 ? 6.871 1.010 -14.776 1.00 93.31 92 ARG A CA 1
ATOM 732 C C . ARG A 1 92 ? 5.431 0.709 -14.334 1.00 93.31 92 ARG A C 1
ATOM 734 O O . ARG A 1 92 ? 5.032 1.064 -13.224 1.00 93.31 92 ARG A O 1
ATOM 741 N N . PRO A 1 93 ? 4.611 0.046 -15.170 1.00 95.25 93 PRO A N 1
ATOM 742 C CA . PRO A 1 93 ? 3.180 -0.091 -14.900 1.00 95.25 93 PRO A CA 1
ATOM 743 C C . PRO A 1 93 ? 2.889 -0.856 -13.601 1.00 95.25 93 PRO A C 1
ATOM 745 O O . PRO A 1 93 ? 1.921 -0.552 -12.914 1.00 95.25 93 PRO A O 1
ATOM 748 N N . ARG A 1 94 ? 3.742 -1.817 -13.219 1.00 96.94 94 ARG A N 1
ATOM 749 C CA . ARG A 1 94 ? 3.544 -2.633 -12.008 1.00 96.94 94 ARG A CA 1
ATOM 750 C C . ARG A 1 94 ? 3.774 -1.848 -10.727 1.00 96.94 94 ARG A C 1
ATOM 752 O O . ARG A 1 94 ? 3.047 -2.029 -9.757 1.00 96.94 94 ARG A O 1
ATOM 759 N N . GLU A 1 95 ? 4.753 -0.957 -10.731 1.00 96.69 95 GLU A N 1
ATOM 760 C CA . GLU A 1 95 ? 5.019 -0.060 -9.615 1.00 96.69 95 GLU A CA 1
ATOM 761 C C . GLU A 1 95 ? 3.878 0.937 -9.413 1.00 96.69 95 GLU A C 1
ATOM 763 O O . GLU A 1 95 ? 3.457 1.164 -8.279 1.00 96.69 95 GLU A O 1
ATOM 768 N N . HIS A 1 96 ? 3.320 1.466 -10.505 1.00 96.31 96 HIS A N 1
ATOM 769 C CA . HIS A 1 96 ? 2.137 2.324 -10.434 1.00 96.31 96 HIS A CA 1
ATOM 770 C C . HIS A 1 96 ? 0.883 1.556 -9.990 1.00 96.31 96 HIS A C 1
ATOM 772 O O . HIS A 1 96 ? 0.110 2.083 -9.188 1.00 96.31 96 HIS A O 1
ATOM 778 N N . ASP A 1 97 ? 0.690 0.310 -10.439 1.00 96.88 97 ASP A N 1
ATOM 779 C CA . ASP A 1 97 ? -0.396 -0.559 -9.961 1.00 96.88 97 ASP A CA 1
ATOM 780 C C . ASP A 1 97 ? -0.307 -0.774 -8.440 1.00 96.88 97 ASP A C 1
ATOM 782 O O . ASP A 1 97 ? -1.303 -0.612 -7.730 1.00 96.88 97 ASP A O 1
ATOM 786 N N . LEU A 1 98 ? 0.890 -1.080 -7.922 1.00 97.88 98 LEU A N 1
ATOM 787 C CA . LEU A 1 98 ? 1.136 -1.225 -6.485 1.00 97.88 98 LEU A CA 1
ATOM 788 C C . LEU A 1 98 ? 0.832 0.076 -5.728 1.00 97.88 98 LEU A C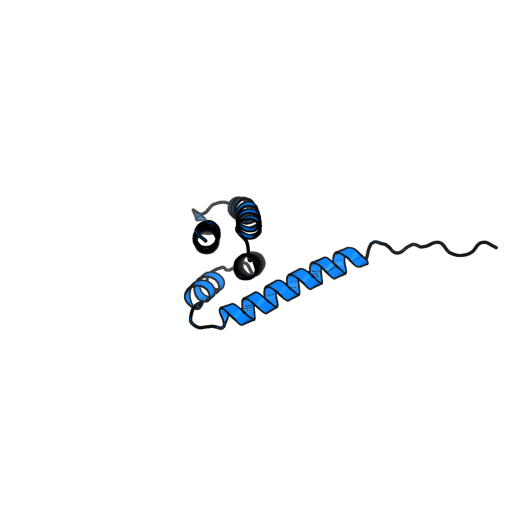 1
ATOM 790 O O . LEU A 1 98 ? 0.105 0.050 -4.733 1.00 97.88 98 LEU A O 1
ATOM 794 N N . ALA A 1 99 ? 1.358 1.209 -6.200 1.00 97.00 99 ALA A N 1
ATOM 795 C CA . ALA A 1 99 ? 1.153 2.505 -5.559 1.00 97.00 99 ALA A CA 1
ATOM 796 C C . ALA A 1 99 ? -0.335 2.880 -5.489 1.00 97.00 99 ALA A C 1
ATOM 798 O O . ALA A 1 99 ? -0.818 3.288 -4.432 1.00 97.00 99 ALA A O 1
ATOM 799 N N . ARG A 1 100 ? -1.092 2.665 -6.573 1.00 97.25 100 ARG A N 1
ATOM 800 C CA . ARG A 1 100 ? -2.548 2.885 -6.597 1.00 97.25 100 ARG A CA 1
ATOM 801 C C . ARG A 1 100 ? -3.287 1.981 -5.631 1.00 97.25 100 ARG A C 1
ATOM 803 O O . ARG A 1 100 ? -4.173 2.450 -4.924 1.00 97.25 100 ARG A O 1
ATOM 810 N N . ALA A 1 101 ? -2.946 0.698 -5.605 1.00 97.81 101 ALA A N 1
ATOM 811 C CA . ALA A 1 101 ? -3.631 -0.256 -4.748 1.00 97.81 101 ALA A CA 1
ATOM 812 C C . ALA A 1 101 ? -3.429 0.078 -3.262 1.00 97.81 101 ALA A C 1
ATOM 814 O O . ALA A 1 101 ? -4.388 0.067 -2.491 1.00 97.81 101 ALA A O 1
ATOM 815 N N . LEU A 1 102 ? -2.206 0.456 -2.878 1.00 98.19 102 LEU A N 1
ATOM 816 C CA . LEU A 1 102 ? -1.917 0.950 -1.533 1.00 98.19 102 LEU A CA 1
ATOM 817 C C . LEU A 1 102 ? -2.664 2.260 -1.242 1.00 98.19 102 LEU A C 1
ATOM 819 O O . LEU A 1 102 ? -3.190 2.429 -0.145 1.00 98.19 102 LEU A O 1
ATOM 823 N N . PHE A 1 103 ? -2.732 3.186 -2.205 1.00 97.62 103 PHE A N 1
ATOM 824 C CA . PHE A 1 103 ? -3.404 4.473 -2.008 1.00 97.62 103 PHE A CA 1
ATOM 825 C C . PHE A 1 103 ? -4.906 4.283 -1.773 1.00 97.62 103 PHE A C 1
ATOM 827 O O . PHE A 1 103 ? -5.471 4.859 -0.847 1.00 97.62 103 PHE A O 1
ATOM 834 N N . LEU A 1 104 ? -5.547 3.415 -2.562 1.00 97.56 104 LEU A N 1
ATOM 835 C CA . LEU A 1 104 ? -6.955 3.054 -2.387 1.00 97.56 104 LEU A CA 1
ATOM 836 C C . LEU A 1 104 ? -7.207 2.373 -1.038 1.00 97.56 104 LEU A C 1
ATOM 838 O O . LEU A 1 104 ? -8.191 2.697 -0.379 1.00 97.56 104 LEU A O 1
ATOM 842 N N . LEU A 1 105 ? -6.306 1.487 -0.601 1.00 97.06 105 LEU A N 1
ATOM 843 C CA . LEU A 1 105 ? -6.377 0.859 0.720 1.00 97.06 105 LEU A CA 1
ATOM 844 C C . LEU A 1 105 ? -6.306 1.902 1.845 1.00 97.06 105 LEU A C 1
ATOM 846 O O . LEU A 1 105 ? -7.083 1.846 2.797 1.00 97.06 105 LEU A O 1
ATOM 850 N N . GLY A 1 106 ? -5.383 2.860 1.743 1.00 97.06 106 GLY A N 1
ATOM 851 C CA . GLY A 1 106 ? -5.259 3.934 2.723 1.00 97.06 106 GLY A CA 1
ATOM 852 C C . GLY A 1 106 ? -6.471 4.862 2.723 1.00 97.06 106 GLY A C 1
ATOM 853 O O . GLY A 1 106 ? -6.962 5.224 3.788 1.00 97.06 106 GLY A O 1
ATOM 854 N N . TYR A 1 107 ? -7.012 5.192 1.552 1.00 96.06 107 TYR A N 1
ATOM 855 C CA . TYR A 1 107 ? -8.211 6.019 1.446 1.00 96.06 107 TYR A CA 1
ATOM 856 C C . TYR A 1 107 ? -9.443 5.336 2.060 1.00 96.06 107 TYR A C 1
ATOM 858 O O . TYR A 1 107 ? -10.139 5.948 2.868 1.00 96.06 107 TYR A O 1
ATOM 866 N N . ASP A 1 108 ? -9.669 4.054 1.750 1.00 95.81 108 ASP A N 1
ATOM 867 C CA . ASP A 1 108 ? -10.735 3.243 2.357 1.00 95.81 108 ASP A CA 1
ATOM 868 C C . ASP A 1 108 ? -10.605 3.202 3.887 1.00 95.81 108 ASP A C 1
ATOM 870 O O . ASP A 1 108 ? -11.563 3.474 4.618 1.00 95.81 108 ASP A O 1
ATOM 874 N N . LYS A 1 109 ? -9.381 2.991 4.390 1.00 95.62 109 LYS A N 1
ATOM 875 C CA . LYS A 1 109 ? -9.114 3.039 5.828 1.00 95.62 109 LYS A CA 1
ATOM 876 C C . LYS A 1 109 ? -9.405 4.417 6.429 1.00 95.62 109 LYS A C 1
ATOM 878 O O . LYS A 1 109 ? -10.044 4.479 7.479 1.00 95.62 109 LYS A O 1
ATOM 883 N N . SER A 1 110 ? -8.984 5.509 5.789 1.00 95.19 110 SER A N 1
ATOM 884 C CA . SER A 1 110 ? -9.260 6.873 6.270 1.00 95.19 110 SER A CA 1
ATOM 885 C C . SER A 1 110 ? -10.766 7.129 6.402 1.00 95.19 110 SER A C 1
ATOM 887 O O . SER A 1 110 ? -11.229 7.609 7.441 1.00 95.19 110 SER A O 1
ATOM 889 N N . LEU A 1 111 ? -11.554 6.710 5.404 1.00 94.06 111 LEU A N 1
ATOM 890 C CA . LEU A 1 111 ? -13.016 6.790 5.451 1.00 94.06 111 LEU A CA 1
ATOM 891 C C . LEU A 1 111 ? -13.605 5.972 6.607 1.00 94.06 111 LEU A C 1
ATOM 893 O O . LEU A 1 111 ? -14.487 6.455 7.317 1.00 94.06 111 LEU A O 1
ATOM 897 N N . SER A 1 112 ? -13.099 4.758 6.839 1.00 93.50 112 SER A N 1
ATOM 898 C CA . SER A 1 112 ? -13.555 3.913 7.953 1.00 93.50 112 SER A CA 1
ATOM 899 C C . SER A 1 112 ? -13.277 4.521 9.336 1.00 93.50 112 SER A C 1
ATOM 901 O O . SER A 1 112 ? -14.035 4.286 10.272 1.00 93.50 112 SER A O 1
ATOM 903 N N . LEU A 1 113 ? -12.216 5.327 9.467 1.00 92.81 113 LEU A N 1
ATOM 904 C CA . LEU A 1 113 ? -11.814 5.960 10.728 1.00 92.81 113 LEU A CA 1
ATOM 905 C C . LEU A 1 113 ? -12.490 7.315 10.967 1.00 92.81 113 LEU A C 1
ATOM 907 O O . LEU A 1 113 ? -12.649 7.718 12.113 1.00 92.81 113 LEU A O 1
ATOM 911 N N . THR A 1 114 ? -12.884 8.022 9.906 1.00 88.88 114 THR A N 1
ATOM 912 C CA . THR A 1 114 ? -13.583 9.320 9.993 1.00 88.88 114 THR A CA 1
ATOM 913 C C . THR A 1 114 ? -15.096 9.192 10.159 1.00 88.88 114 THR A C 1
ATOM 915 O O . THR A 1 114 ? -15.758 10.169 10.498 1.00 88.88 114 THR A O 1
ATOM 918 N N . THR A 1 115 ? -15.655 8.006 9.913 1.00 74.69 115 THR A N 1
ATOM 919 C CA . THR A 1 115 ? -17.099 7.732 10.012 1.00 74.69 115 THR A CA 1
ATOM 920 C C . THR A 1 115 ? -17.529 7.105 11.347 1.00 74.69 115 THR A C 1
ATOM 922 O O . THR A 1 115 ? -18.700 6.748 11.494 1.00 74.69 115 THR A O 1
ATOM 925 N N . LEU A 1 116 ? -16.609 7.006 12.316 1.00 54.44 116 LEU A N 1
ATOM 926 C CA . LEU A 1 116 ? -16.838 6.587 13.709 1.00 54.44 116 LEU A CA 1
ATOM 927 C C . LEU A 1 116 ? -17.090 7.791 14.626 1.00 54.44 116 LEU A C 1
ATOM 929 O O . LEU A 1 116 ? -17.964 7.659 15.513 1.00 54.44 116 LEU A O 1
#

Secondary structure (DSSP, 8-state):
--------SSHHHHHHHHHHHHHHHHHHHHHHTSGGGHHHHHHHHH---HHHHHHHHHHHHHHHH--SHHHHHHHHHHHHHHHHHT--TTT-HHHHHHHHHHHHHHHHHHHHHH--

Sequence (116 aa):
MQNQSPLNSRESCASAENRQELELLDLADTVLADNNWRWLHHLLDLVHDIATQQRGKMYFACLFKSQDAAGVELTLSEMETWHQELGDESARPREHDLARALFLLGYDKSLSLTTL

Organism: NCBI:txid86335